Protein AF-A0A377ZTF5-F1 (afdb_monomer)

Radius of gyration: 16.46 Å; Cα contacts (8 Å, |Δi|>4): 216; chains: 1; bounding box: 41×34×43 Å

Organism: Klebsiella pneumoniae (NCBI:txid573)

Sequence (162 aa):
MVTDGEFRRAWWHFDFFDGLQGVERYDAEQGIQFNGVQTKAHGVRVTGKLAFDDHPMLEDFRYLKSISGDAQPKMTIPSPSVLHFRGGRKDIDATVYPDLSDYFDDLATTWRDAIRAFYDAGCRYLQLDDTVWAYLCSDAQRQQVRERGEDPDALARIYGRC

Secondary structure (DSSP, 8-state):
-EE-TTTT-SSTTHHHHTTSEEEEEEE-SSPPEETTEEPP-EEEEEEEEEE--S-THHHHHHHHHHH-TTS-EEEEEE-HHHHHHHHGGGGB-TTT-SSHHHHHHHHHHHHHHHHHHHHHTT-S-EEEE--HHHHHT-HHHHHHHHHTT--HHHHHHHHTT-

InterPro domains:
  IPR038071 UROD/MetE-like superfamily [G3DSA:3.20.20.210] (1-162)
  IPR038071 UROD/MetE-like superfamily [SSF51726] (2-140)

Foldseek 3Di:
DDEPVCPVDPDQAVLQQCQWPQKDKDQAPWADDDPNDTDGRIDIAGRAQTAADPGPVLVVLLVCVVPQPPDQYEEEHAQLLVNCLVCPPVRYDCVRPVDCVSVLVSSLNRVVVVVVSSVVSPHPHYHHDDPVVVLLPDPVSCVVCVVVVHHSVVSVVSSVND

Mean predicted aligned error: 4.91 Å

pLDDT: mean 90.42, std 11.07, range [51.28, 98.56]

Structure (mmCIF, N/CA/C/O backbone):
data_AF-A0A377ZTF5-F1
#
_entry.id   AF-A0A377ZTF5-F1
#
loop_
_atom_site.group_PDB
_atom_site.id
_atom_site.type_symbol
_atom_site.label_atom_id
_atom_site.label_alt_id
_atom_site.label_comp_id
_atom_site.label_asym_id
_atom_site.label_entity_id
_atom_site.label_seq_id
_atom_site.pdbx_PDB_ins_code
_atom_site.Cartn_x
_atom_site.Cartn_y
_atom_site.Cartn_z
_atom_site.occupancy
_atom_site.B_iso_or_equiv
_atom_site.auth_seq_id
_atom_site.auth_comp_id
_atom_site.auth_asym_id
_atom_site.auth_atom_id
_atom_site.pdbx_PDB_model_num
ATOM 1 N N . MET A 1 1 ? -13.243 14.936 13.473 1.00 87.44 1 MET A N 1
ATOM 2 C CA . MET A 1 1 ? -12.331 13.959 12.843 1.00 87.44 1 MET A CA 1
ATOM 3 C C . MET A 1 1 ? -11.002 14.043 13.566 1.00 87.44 1 MET A C 1
ATOM 5 O O . MET A 1 1 ? -10.583 15.159 13.852 1.00 87.44 1 MET A O 1
ATOM 9 N N . VAL A 1 2 ? -10.376 12.906 13.858 1.00 94.94 2 VAL A N 1
ATOM 10 C CA . VAL A 1 2 ? -9.062 12.816 14.516 1.00 94.94 2 VAL A CA 1
ATOM 11 C C . VAL A 1 2 ? -8.179 11.791 13.803 1.00 94.94 2 VAL A C 1
ATOM 13 O O . VAL A 1 2 ? -8.694 10.869 13.174 1.00 94.94 2 VAL A O 1
ATOM 16 N N . THR A 1 3 ? -6.863 11.961 13.883 1.00 94.81 3 THR A N 1
ATOM 17 C CA . THR A 1 3 ? -5.850 11.048 13.327 1.00 94.81 3 THR A CA 1
ATOM 18 C C . THR A 1 3 ? -4.868 10.654 14.420 1.00 94.81 3 THR A C 1
ATOM 20 O O . THR A 1 3 ? -4.701 11.398 15.385 1.00 94.81 3 THR A O 1
ATOM 23 N N . ASP A 1 4 ? -4.149 9.554 14.229 1.00 92.25 4 ASP A N 1
ATOM 24 C CA . ASP A 1 4 ? -2.985 9.208 15.053 1.00 92.25 4 ASP A CA 1
ATOM 25 C C . ASP A 1 4 ? -1.750 10.073 14.740 1.00 92.25 4 ASP A C 1
ATOM 27 O O . ASP A 1 4 ? -0.733 9.923 15.406 1.00 92.25 4 ASP A O 1
ATOM 31 N N . GLY A 1 5 ? -1.835 10.945 13.723 1.00 93.19 5 GLY A N 1
ATOM 32 C CA . GLY A 1 5 ? -0.772 11.853 13.289 1.00 93.19 5 GLY A CA 1
ATOM 33 C C . GLY A 1 5 ? 0.439 11.142 12.685 1.00 93.19 5 GLY A C 1
ATOM 34 O O . GLY A 1 5 ? 1.486 11.767 12.569 1.00 93.19 5 GLY A O 1
ATOM 35 N N . GLU A 1 6 ? 0.310 9.851 12.356 1.00 91.31 6 GLU A N 1
ATOM 36 C CA . GLU A 1 6 ? 1.393 8.982 11.878 1.00 91.31 6 GLU A CA 1
ATOM 37 C C . GLU A 1 6 ? 2.580 8.851 12.853 1.00 91.31 6 GLU A C 1
ATOM 39 O O . GLU A 1 6 ? 3.643 8.358 12.487 1.00 91.31 6 GLU A O 1
ATOM 44 N N . PHE A 1 7 ? 2.402 9.219 14.130 1.00 91.44 7 PHE A N 1
ATOM 45 C CA . PHE A 1 7 ? 3.479 9.276 15.132 1.00 91.44 7 PHE A CA 1
ATOM 46 C C . PHE A 1 7 ? 4.154 7.925 15.432 1.00 91.44 7 PHE A C 1
ATOM 48 O O . PHE A 1 7 ? 5.226 7.895 16.033 1.00 91.44 7 PHE A O 1
ATOM 55 N N . ARG A 1 8 ? 3.533 6.805 15.045 1.00 90.00 8 ARG A N 1
ATOM 56 C CA . ARG A 1 8 ? 4.067 5.442 15.226 1.00 90.00 8 ARG A CA 1
ATOM 57 C C . ARG A 1 8 ? 4.983 4.997 14.085 1.00 90.00 8 ARG A C 1
ATOM 59 O O . ARG A 1 8 ? 5.599 3.942 14.188 1.00 90.00 8 ARG A O 1
ATOM 66 N N . ARG A 1 9 ? 5.051 5.780 13.006 1.00 88.31 9 ARG A N 1
ATOM 67 C CA . ARG A 1 9 ? 5.758 5.441 11.771 1.00 88.31 9 ARG A CA 1
ATOM 68 C C . ARG A 1 9 ? 7.077 6.202 11.705 1.00 88.31 9 ARG A C 1
ATOM 70 O O . ARG A 1 9 ? 7.124 7.409 11.931 1.00 88.31 9 ARG A O 1
ATOM 77 N N . ALA A 1 10 ? 8.150 5.499 11.366 1.00 83.62 10 ALA A N 1
ATOM 78 C CA . ALA A 1 10 ? 9.402 6.115 10.947 1.00 83.62 10 ALA A CA 1
ATOM 79 C C . ALA A 1 10 ? 9.290 6.659 9.512 1.00 83.62 10 ALA A C 1
ATOM 81 O O . ALA A 1 10 ? 9.870 7.699 9.199 1.00 83.62 10 ALA A O 1
ATOM 82 N N . TRP A 1 11 ? 8.532 5.966 8.655 1.00 83.06 11 TRP A N 1
ATOM 83 C CA . TRP A 1 11 ? 8.248 6.331 7.270 1.00 83.06 11 TRP A CA 1
ATOM 84 C C . TRP A 1 11 ? 6.833 5.889 6.888 1.00 83.06 11 TRP A C 1
ATOM 86 O O . TRP A 1 11 ? 6.540 4.695 6.849 1.00 83.06 11 TRP A O 1
ATOM 96 N N . TRP A 1 12 ? 5.977 6.850 6.534 1.00 84.62 12 TRP A N 1
ATOM 97 C CA . TRP A 1 12 ? 4.548 6.630 6.264 1.00 84.62 12 TRP A CA 1
ATOM 98 C C . TRP A 1 12 ? 4.249 5.490 5.277 1.00 84.62 12 TRP A C 1
ATOM 100 O O . TRP A 1 12 ? 3.298 4.737 5.472 1.00 84.62 12 TRP A O 1
ATOM 110 N N . HIS A 1 13 ? 5.069 5.348 4.235 1.00 85.25 13 HIS A N 1
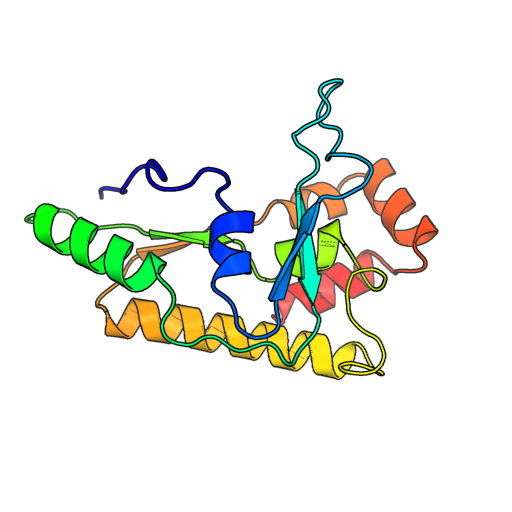ATOM 111 C CA . HIS A 1 13 ? 4.915 4.354 3.176 1.00 85.25 13 HIS A CA 1
ATOM 112 C C . HIS A 1 13 ? 5.699 3.073 3.465 1.00 85.25 13 HIS A C 1
ATOM 114 O O . HIS A 1 13 ? 5.127 1.990 3.404 1.00 85.25 13 HI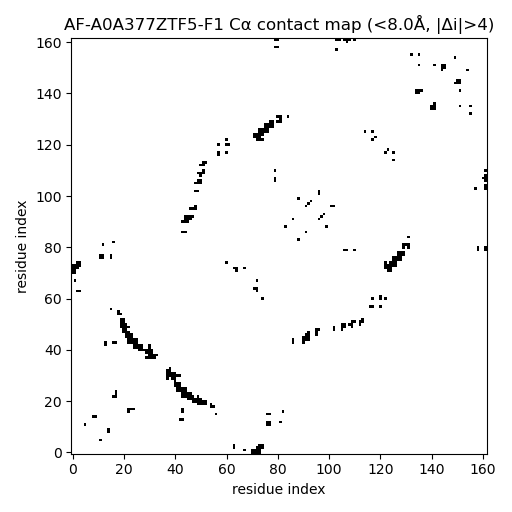S A O 1
ATOM 120 N N . PHE A 1 14 ? 6.985 3.171 3.818 1.00 88.81 14 PHE A N 1
ATOM 121 C CA . PHE A 1 14 ? 7.815 1.986 4.043 1.00 88.81 14 PHE A CA 1
ATOM 122 C C . PHE A 1 14 ? 7.333 1.150 5.227 1.00 88.81 14 PHE A C 1
ATOM 124 O O . PHE A 1 14 ? 7.502 -0.063 5.183 1.00 88.81 14 PHE A O 1
ATOM 131 N N . ASP A 1 15 ? 6.777 1.747 6.287 1.00 89.69 15 ASP A N 1
ATOM 132 C CA . ASP A 1 15 ? 6.206 0.992 7.420 1.00 89.69 15 ASP A CA 1
ATOM 133 C C . ASP A 1 15 ? 4.944 0.229 7.041 1.00 89.69 15 ASP A C 1
ATOM 135 O O . ASP A 1 15 ? 4.692 -0.832 7.598 1.00 89.69 15 ASP A O 1
ATOM 139 N N . PHE A 1 16 ? 4.178 0.726 6.071 1.00 94.94 16 PHE A N 1
ATOM 140 C CA . PHE A 1 16 ? 3.056 -0.028 5.524 1.00 94.94 16 PHE A CA 1
ATOM 141 C C . PHE A 1 16 ? 3.546 -1.144 4.597 1.00 94.94 16 PHE A C 1
ATOM 143 O O . PHE A 1 16 ? 3.112 -2.279 4.697 1.00 94.94 16 PHE A O 1
ATOM 150 N N . PHE A 1 17 ? 4.494 -0.856 3.705 1.00 94.94 17 PHE A N 1
ATOM 151 C CA . PHE A 1 17 ? 4.975 -1.865 2.759 1.00 94.94 17 PHE A CA 1
ATOM 152 C C . PHE A 1 17 ? 5.662 -3.053 3.439 1.00 94.94 17 PHE A C 1
ATOM 154 O O . PHE A 1 17 ? 5.500 -4.173 2.980 1.00 94.94 17 PHE A O 1
ATOM 161 N N . ASP A 1 18 ? 6.376 -2.827 4.539 1.00 92.19 18 ASP A N 1
ATOM 162 C CA . ASP A 1 18 ? 7.038 -3.887 5.318 1.00 92.19 18 ASP A CA 1
ATOM 163 C C . ASP A 1 18 ? 6.068 -4.854 6.002 1.00 92.19 18 ASP A C 1
ATOM 165 O O . ASP A 1 18 ? 6.438 -5.973 6.335 1.00 92.19 18 ASP A O 1
ATOM 169 N N . GLY A 1 19 ? 4.825 -4.425 6.224 1.00 94.44 19 GLY A N 1
ATOM 170 C CA . GLY A 1 19 ? 3.780 -5.284 6.766 1.00 94.44 19 GLY A CA 1
ATOM 171 C C . GLY A 1 19 ? 3.022 -6.076 5.700 1.00 94.44 19 GLY A C 1
ATOM 172 O O . GLY A 1 19 ? 2.084 -6.783 6.055 1.00 94.44 19 GLY A O 1
ATOM 173 N N . LEU A 1 20 ? 3.364 -5.941 4.413 1.00 97.12 20 LEU A N 1
ATOM 174 C CA . LEU A 1 20 ? 2.727 -6.691 3.329 1.00 97.12 20 LEU A CA 1
ATOM 175 C C . LEU A 1 20 ? 3.439 -8.022 3.088 1.00 97.12 20 LEU A C 1
ATOM 177 O O . LEU A 1 20 ? 4.668 -8.101 3.066 1.00 97.12 20 LEU A O 1
ATOM 181 N N . GLN A 1 21 ? 2.661 -9.062 2.793 1.00 97.56 21 GLN A N 1
ATOM 182 C CA . GLN A 1 21 ? 3.220 -10.330 2.338 1.00 97.56 21 GLN A CA 1
ATOM 183 C C . GLN A 1 21 ? 3.913 -10.149 0.984 1.00 97.56 21 GLN A C 1
ATOM 185 O O . GLN A 1 21 ? 3.433 -9.426 0.109 1.00 97.56 21 GLN A O 1
ATOM 190 N N . GLY A 1 22 ? 5.056 -10.814 0.816 1.00 96.56 22 GLY A N 1
ATOM 191 C CA . GLY A 1 22 ? 5.842 -10.757 -0.417 1.00 96.56 22 GLY A CA 1
ATOM 192 C C . GLY A 1 22 ? 6.684 -9.492 -0.593 1.00 96.56 22 GLY A C 1
ATOM 193 O O . GLY A 1 22 ? 7.340 -9.360 -1.627 1.00 96.56 22 GLY A O 1
ATOM 194 N N . VAL A 1 23 ? 6.707 -8.590 0.393 1.00 96.50 23 VAL A N 1
ATOM 195 C CA . VAL A 1 23 ? 7.574 -7.408 0.411 1.00 96.50 23 VAL A CA 1
ATOM 196 C C . VAL A 1 23 ? 8.682 -7.588 1.445 1.00 96.50 23 VAL A C 1
ATOM 198 O O . VAL A 1 23 ? 8.450 -8.051 2.555 1.00 96.50 23 VAL A O 1
ATOM 201 N N . GLU A 1 24 ? 9.902 -7.210 1.080 1.00 94.12 24 GLU A N 1
ATOM 202 C CA . GLU A 1 24 ? 11.070 -7.252 1.953 1.00 94.12 24 GLU A CA 1
ATOM 203 C C . GLU A 1 24 ? 11.748 -5.881 1.976 1.00 94.12 24 GLU A C 1
ATOM 205 O O . GLU A 1 24 ? 12.022 -5.282 0.928 1.00 94.12 24 GLU A O 1
ATOM 210 N N . ARG A 1 25 ? 12.065 -5.390 3.175 1.00 89.88 25 ARG A N 1
ATOM 211 C CA . ARG A 1 25 ? 12.961 -4.246 3.347 1.00 89.88 25 ARG A CA 1
ATOM 212 C C . ARG A 1 25 ? 14.406 -4.625 3.087 1.00 89.88 25 ARG A C 1
ATOM 214 O O . ARG A 1 25 ? 14.880 -5.664 3.532 1.00 89.88 25 ARG A O 1
ATOM 221 N N . TYR A 1 26 ? 15.138 -3.720 2.454 1.00 84.19 26 TYR A N 1
ATOM 222 C CA . TYR A 1 26 ? 16.578 -3.857 2.294 1.00 84.19 26 TYR A CA 1
ATOM 223 C C . TYR A 1 26 ? 17.283 -2.517 2.487 1.00 84.19 26 TYR A C 1
ATOM 225 O O . TYR A 1 26 ? 16.710 -1.445 2.261 1.00 84.19 26 TYR A O 1
ATOM 233 N N . ASP A 1 27 ? 18.550 -2.591 2.883 1.00 77.69 27 ASP A N 1
ATOM 234 C CA . ASP A 1 27 ? 19.436 -1.437 2.890 1.00 77.69 27 ASP A CA 1
ATOM 235 C C . ASP A 1 27 ? 19.945 -1.204 1.463 1.00 77.69 27 ASP A C 1
ATOM 237 O O . ASP A 1 27 ? 20.678 -2.013 0.894 1.00 77.69 27 ASP A O 1
ATOM 241 N N . ALA A 1 28 ? 19.499 -0.115 0.848 1.00 66.44 28 ALA A N 1
ATOM 242 C CA . ALA A 1 28 ? 19.948 0.307 -0.467 1.00 66.44 28 ALA A CA 1
ATOM 243 C C . ALA A 1 28 ? 21.372 0.886 -0.399 1.00 66.44 28 ALA A C 1
ATOM 245 O O . ALA A 1 28 ? 21.800 1.426 0.617 1.00 66.44 28 ALA A O 1
ATOM 246 N N . GLU A 1 29 ? 22.106 0.850 -1.512 1.00 56.69 29 GLU A N 1
ATOM 247 C CA . GLU A 1 29 ? 23.428 1.494 -1.593 1.00 56.69 29 GLU A CA 1
ATOM 248 C C . GLU A 1 29 ? 23.335 3.031 -1.567 1.00 56.69 29 GLU A C 1
ATOM 250 O O . GLU A 1 29 ? 24.286 3.719 -1.195 1.00 56.69 29 GLU A O 1
ATOM 255 N N . GLN A 1 30 ? 22.182 3.588 -1.957 1.00 57.97 30 GLN A N 1
ATOM 256 C CA . GLN A 1 30 ? 21.905 5.023 -1.966 1.00 57.97 30 GLN A CA 1
ATOM 257 C C . GLN A 1 30 ? 20.471 5.292 -1.500 1.00 57.97 30 GLN A C 1
ATOM 259 O O . GLN A 1 30 ? 19.530 4.646 -1.955 1.00 57.97 30 GLN A O 1
ATOM 264 N N . GLY A 1 31 ? 20.289 6.270 -0.610 1.00 59.19 31 GLY A N 1
ATOM 265 C CA . GLY A 1 31 ? 18.957 6.733 -0.220 1.00 59.19 31 GLY A CA 1
ATOM 266 C C . GLY A 1 31 ? 18.294 7.622 -1.267 1.00 59.19 31 GLY A C 1
ATOM 267 O O . GLY A 1 31 ? 18.933 8.102 -2.204 1.00 59.19 31 GLY A O 1
ATOM 268 N N . ILE A 1 32 ? 16.998 7.872 -1.085 1.00 62.44 32 ILE A N 1
ATOM 269 C CA . ILE A 1 32 ? 16.206 8.727 -1.974 1.00 62.44 32 ILE A CA 1
ATOM 270 C C . ILE A 1 32 ? 16.718 10.166 -1.863 1.00 62.44 32 ILE A C 1
ATOM 272 O O . ILE A 1 32 ? 16.801 10.706 -0.755 1.00 62.44 32 ILE A O 1
ATOM 276 N N . GLN A 1 33 ? 17.046 10.774 -3.005 1.00 60.59 33 GLN A N 1
ATOM 277 C CA . GLN A 1 33 ? 17.406 12.187 -3.114 1.00 60.59 33 GLN A CA 1
ATOM 278 C C . GLN A 1 33 ? 16.147 13.053 -3.084 1.00 60.59 33 GLN A C 1
ATOM 280 O O . GLN A 1 33 ? 15.289 12.945 -3.961 1.00 60.59 33 GLN A O 1
ATOM 285 N N . PHE A 1 34 ? 16.044 13.931 -2.090 1.00 54.56 34 PHE A N 1
ATOM 286 C CA . PHE A 1 34 ? 14.943 14.879 -1.964 1.00 54.56 34 PHE A CA 1
ATOM 287 C C . PHE A 1 34 ? 15.504 16.283 -1.723 1.00 54.56 34 PHE A C 1
ATOM 289 O O . PHE A 1 34 ? 16.042 16.564 -0.657 1.00 54.56 34 PHE A O 1
ATOM 296 N N . ASN A 1 35 ? 15.415 17.162 -2.730 1.00 58.00 35 ASN A N 1
ATOM 297 C CA . ASN A 1 35 ? 15.868 18.562 -2.667 1.00 58.00 35 ASN A CA 1
ATOM 298 C C . ASN A 1 35 ? 17.269 18.764 -2.042 1.00 58.00 35 ASN A C 1
ATOM 300 O O . ASN A 1 35 ? 17.465 19.641 -1.205 1.00 58.00 35 ASN A O 1
ATOM 304 N N . GLY A 1 36 ? 18.253 17.952 -2.446 1.00 51.28 36 GLY A N 1
ATOM 305 C CA . GLY A 1 36 ? 19.643 18.071 -1.981 1.00 51.28 36 GLY A CA 1
ATOM 306 C C . GLY A 1 36 ? 19.949 17.376 -0.650 1.00 51.28 36 GLY A C 1
ATOM 307 O O . GLY A 1 36 ? 21.084 17.451 -0.184 1.00 51.28 36 GLY A O 1
ATOM 308 N N . VAL A 1 37 ? 18.977 16.678 -0.054 1.00 56.50 37 VAL A N 1
ATOM 309 C CA . VAL A 1 37 ? 19.179 15.812 1.113 1.00 56.50 37 VAL A CA 1
ATOM 310 C C . VAL A 1 37 ? 19.000 14.356 0.690 1.00 56.50 37 VAL A C 1
ATOM 312 O O . VAL A 1 37 ? 17.955 13.972 0.158 1.00 56.50 37 VAL A O 1
ATOM 315 N N . GLN A 1 38 ? 20.018 13.533 0.947 1.00 54.44 38 GLN A N 1
ATOM 316 C CA . GLN A 1 38 ? 19.932 12.088 0.770 1.00 54.44 38 GLN A CA 1
ATOM 317 C C . GLN A 1 38 ? 19.346 11.464 2.040 1.00 54.44 38 GLN A C 1
ATOM 319 O O . GLN A 1 38 ? 19.881 11.625 3.137 1.00 54.44 38 GLN A O 1
ATOM 324 N N . THR A 1 39 ? 18.214 10.782 1.897 1.00 57.97 39 THR A N 1
ATOM 325 C CA . THR A 1 39 ? 17.563 10.068 3.007 1.00 57.97 39 THR A CA 1
ATOM 326 C C . THR A 1 39 ? 18.360 8.825 3.424 1.00 57.97 39 THR A C 1
ATOM 328 O O . THR A 1 39 ? 19.289 8.413 2.727 1.00 57.97 39 THR A O 1
ATOM 331 N N . LYS A 1 40 ? 18.019 8.209 4.569 1.00 56.94 40 LYS A N 1
ATOM 332 C CA . LYS A 1 40 ? 18.566 6.888 4.926 1.00 56.94 40 LYS A CA 1
ATOM 333 C C . LYS A 1 40 ? 18.264 5.898 3.801 1.00 56.94 40 LYS A C 1
ATOM 335 O O . LYS A 1 40 ? 17.167 5.912 3.244 1.00 56.94 40 LYS A O 1
ATOM 340 N N . ALA A 1 41 ? 19.236 5.057 3.473 1.00 64.12 41 ALA A N 1
ATOM 341 C CA . ALA A 1 41 ? 19.160 4.154 2.339 1.00 64.12 41 ALA A CA 1
ATOM 342 C C . ALA A 1 41 ? 18.339 2.901 2.672 1.00 64.12 41 ALA A C 1
ATOM 344 O O . ALA A 1 41 ? 18.869 1.806 2.720 1.00 64.12 41 ALA A O 1
ATOM 345 N N . HIS A 1 42 ? 17.044 3.068 2.933 1.00 73.25 42 HIS A N 1
ATOM 346 C CA . HIS A 1 42 ? 16.115 1.950 3.074 1.00 73.25 42 HIS A CA 1
ATOM 347 C C . HIS A 1 42 ? 15.195 1.914 1.856 1.00 73.25 42 HIS A C 1
ATOM 349 O O . HIS A 1 42 ? 14.648 2.943 1.446 1.00 73.25 42 HIS A O 1
ATOM 355 N N . GLY A 1 43 ? 15.057 0.731 1.270 1.00 83.50 43 GLY A N 1
ATOM 356 C CA . GLY A 1 43 ? 14.143 0.437 0.177 1.00 83.50 43 GLY A CA 1
ATOM 357 C C . GLY A 1 43 ? 13.250 -0.747 0.522 1.00 83.50 43 GLY A C 1
ATOM 358 O O . GLY A 1 43 ? 13.442 -1.424 1.531 1.00 83.50 43 GLY A O 1
ATOM 359 N N . VAL A 1 44 ? 12.268 -0.992 -0.338 1.00 91.00 44 VAL A N 1
ATOM 360 C CA . VAL A 1 44 ? 11.469 -2.216 -0.318 1.00 91.00 44 VAL A CA 1
ATOM 361 C C . VAL A 1 44 ? 11.544 -2.865 -1.687 1.00 91.00 44 VAL A C 1
ATOM 363 O O . VAL A 1 44 ? 11.602 -2.166 -2.698 1.00 91.00 44 VAL A O 1
ATOM 366 N N . ARG A 1 45 ? 11.556 -4.191 -1.710 1.00 94.25 45 ARG A N 1
ATOM 367 C CA . ARG A 1 45 ? 11.510 -4.999 -2.926 1.00 94.25 45 ARG A CA 1
ATOM 368 C C . ARG A 1 45 ? 10.460 -6.088 -2.776 1.00 94.25 45 ARG A C 1
ATOM 370 O O . ARG A 1 45 ? 10.161 -6.516 -1.666 1.00 94.25 45 ARG A O 1
ATOM 377 N N . VAL A 1 46 ? 9.911 -6.536 -3.891 1.00 97.06 46 VAL A N 1
ATOM 378 C CA . VAL A 1 46 ? 8.887 -7.576 -3.949 1.00 97.06 46 VAL A CA 1
ATOM 379 C C . VAL A 1 46 ? 9.574 -8.896 -4.270 1.00 97.06 46 VAL A C 1
ATOM 381 O O . VAL A 1 46 ? 10.056 -9.088 -5.384 1.00 97.06 46 VAL A O 1
ATOM 384 N N . THR A 1 47 ? 9.649 -9.782 -3.282 1.00 97.19 47 THR A N 1
ATOM 385 C CA . THR A 1 47 ? 10.328 -11.090 -3.346 1.00 97.19 47 THR A CA 1
ATOM 386 C C . THR A 1 47 ? 9.361 -12.267 -3.249 1.00 97.19 47 THR A C 1
ATOM 388 O O . THR A 1 47 ? 9.776 -13.421 -3.317 1.00 97.19 47 THR A O 1
ATOM 391 N N . GLY A 1 48 ? 8.063 -11.992 -3.120 1.00 97.88 48 GLY A N 1
ATOM 392 C CA . GLY A 1 48 ? 7.001 -12.990 -3.093 1.00 97.88 48 GLY A CA 1
ATOM 393 C C . GLY A 1 48 ? 5.686 -12.437 -3.634 1.00 97.88 48 GLY A C 1
ATOM 394 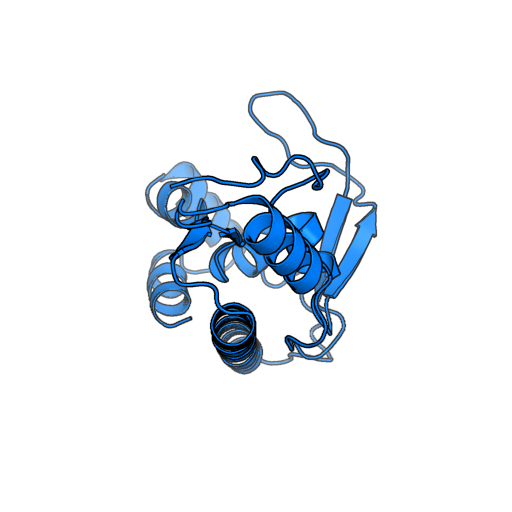O O . GLY A 1 48 ? 5.600 -11.274 -4.030 1.00 97.88 48 GLY A O 1
ATOM 395 N N . LYS A 1 49 ? 4.661 -13.292 -3.681 1.00 98.19 49 LYS A N 1
ATOM 396 C CA . LYS A 1 49 ? 3.317 -12.884 -4.099 1.00 98.19 49 LYS A CA 1
ATOM 397 C C . LYS A 1 49 ? 2.744 -11.871 -3.108 1.00 98.19 49 LYS A C 1
ATOM 399 O O . LYS A 1 49 ? 2.759 -12.128 -1.906 1.00 98.19 49 LYS A O 1
ATOM 404 N N . LEU A 1 50 ? 2.259 -10.743 -3.624 1.00 98.38 50 LEU A N 1
ATOM 405 C CA . LEU A 1 50 ? 1.652 -9.692 -2.818 1.00 98.38 50 LEU A CA 1
ATOM 406 C C . LEU A 1 50 ? 0.330 -10.173 -2.224 1.00 98.38 50 LEU A C 1
ATOM 408 O O . LEU A 1 50 ? -0.527 -10.693 -2.939 1.00 98.38 50 LEU A O 1
ATOM 412 N N . ALA A 1 51 ? 0.169 -9.969 -0.922 1.00 98.12 51 ALA A N 1
ATOM 413 C CA . ALA A 1 51 ? -1.098 -10.148 -0.232 1.00 98.12 51 ALA A CA 1
ATOM 414 C C . ALA A 1 51 ? -1.159 -9.259 1.015 1.00 98.12 51 ALA A C 1
ATOM 416 O O . ALA A 1 51 ? -0.133 -8.833 1.553 1.00 98.12 51 ALA A O 1
ATOM 417 N N . PHE A 1 52 ? -2.379 -8.994 1.478 1.00 98.31 52 PHE A N 1
ATOM 418 C CA . PHE A 1 52 ? -2.634 -8.304 2.736 1.00 98.31 52 PHE A CA 1
ATOM 419 C C . PHE A 1 52 ? -3.222 -9.287 3.750 1.00 98.31 52 PHE A C 1
ATOM 421 O O . PHE A 1 52 ? -4.193 -9.981 3.447 1.00 98.31 52 PHE A O 1
ATOM 428 N N . ASP A 1 53 ? -2.658 -9.330 4.953 1.00 93.06 53 ASP A N 1
ATOM 429 C CA . ASP A 1 53 ? -3.093 -10.203 6.042 1.00 93.06 53 ASP A CA 1
ATOM 430 C C . ASP A 1 53 ? -3.159 -9.450 7.390 1.00 93.06 53 ASP A C 1
ATOM 432 O O . ASP A 1 53 ? -3.787 -8.390 7.472 1.00 93.06 53 ASP A O 1
ATOM 436 N N . ASP A 1 54 ? -2.593 -10.002 8.471 1.00 91.62 54 ASP A N 1
ATOM 437 C CA . ASP A 1 54 ? -2.590 -9.390 9.802 1.00 91.62 54 ASP A CA 1
ATOM 438 C C . ASP A 1 54 ? -1.558 -8.254 9.900 1.00 91.62 54 ASP A C 1
ATOM 440 O O . ASP A 1 54 ? -0.502 -8.358 10.526 1.00 91.62 54 ASP A O 1
ATOM 444 N N . HIS A 1 55 ? -1.872 -7.145 9.234 1.00 97.19 55 HIS A N 1
ATOM 445 C CA . HIS A 1 55 ? -0.994 -5.989 9.158 1.00 97.19 55 HIS A CA 1
ATOM 446 C C . HIS A 1 55 ? -0.978 -5.196 10.487 1.00 97.19 55 HIS A C 1
ATOM 448 O O . HIS A 1 55 ? -2.048 -4.794 10.961 1.00 97.19 55 HIS A O 1
ATOM 454 N N . PRO A 1 56 ? 0.196 -4.820 11.045 1.00 95.69 56 PRO A N 1
ATOM 455 C CA . PRO A 1 56 ? 0.304 -4.123 12.338 1.00 95.69 56 PRO A CA 1
ATOM 456 C C . PRO A 1 56 ? -0.542 -2.845 12.458 1.00 95.69 56 PRO A C 1
ATOM 458 O O . PRO A 1 56 ? -1.134 -2.566 13.499 1.00 95.69 56 PRO A O 1
ATOM 461 N N . MET A 1 57 ? -0.674 -2.090 11.364 1.00 96.94 57 MET A N 1
ATOM 462 C CA . MET A 1 57 ? -1.501 -0.875 11.335 1.00 96.94 57 MET A CA 1
ATOM 463 C C . MET A 1 57 ? -3.004 -1.105 11.582 1.00 96.94 57 MET A C 1
ATOM 465 O O . MET A 1 57 ? -3.719 -0.143 11.873 1.00 96.94 57 MET A O 1
ATOM 469 N N . LEU A 1 58 ? -3.509 -2.342 11.504 1.00 98.12 58 LEU A N 1
ATOM 470 C CA . LEU A 1 58 ? -4.868 -2.654 11.957 1.00 98.12 58 LEU A CA 1
ATOM 471 C C . LEU A 1 58 ? -5.000 -2.441 13.469 1.00 98.12 58 LEU A C 1
ATOM 473 O O . LEU A 1 58 ? -5.987 -1.854 13.915 1.00 98.12 58 LEU A O 1
ATOM 477 N N . GLU A 1 59 ? -3.999 -2.851 14.251 1.00 97.56 59 GLU A N 1
ATOM 478 C CA . GLU A 1 59 ? -3.958 -2.605 15.696 1.00 97.56 59 GLU A CA 1
ATOM 479 C C . GLU A 1 59 ? -3.757 -1.123 16.012 1.00 97.56 59 GLU A C 1
ATOM 481 O O . GLU A 1 59 ? -4.436 -0.589 16.892 1.00 97.56 59 GLU A O 1
ATOM 486 N N . ASP A 1 60 ? -2.930 -0.413 15.238 1.00 97.06 60 ASP A N 1
ATOM 487 C CA . ASP A 1 60 ? -2.792 1.042 15.379 1.00 97.06 60 ASP A CA 1
ATOM 488 C C . ASP A 1 60 ? -4.139 1.754 15.181 1.00 97.06 60 ASP A C 1
ATOM 490 O O . ASP A 1 60 ? -4.511 2.641 15.958 1.00 97.06 60 ASP A O 1
ATOM 494 N N . PHE A 1 61 ? -4.919 1.326 14.180 1.00 98.06 61 PHE A N 1
ATOM 495 C CA . PHE A 1 61 ? -6.264 1.845 13.957 1.00 98.06 61 PHE A CA 1
ATOM 496 C C . PHE A 1 61 ? -7.226 1.481 15.094 1.00 98.06 61 PHE A C 1
ATOM 498 O O . PHE A 1 61 ? -7.959 2.351 15.574 1.00 98.06 61 PHE A O 1
ATOM 505 N N . ARG A 1 62 ? -7.242 0.216 15.540 1.00 98.12 62 ARG A N 1
ATOM 506 C CA . ARG A 1 62 ? -8.087 -0.236 16.661 1.00 98.12 62 ARG A CA 1
ATOM 507 C C . ARG A 1 62 ? -7.787 0.576 17.921 1.00 98.12 62 ARG A C 1
ATOM 509 O O . ARG A 1 62 ? -8.721 1.043 18.576 1.00 98.12 62 ARG A O 1
ATOM 516 N N . TYR A 1 63 ? -6.511 0.832 18.203 1.00 97.94 63 TYR A N 1
ATOM 517 C CA . TYR A 1 63 ? -6.088 1.689 19.302 1.00 97.94 63 TYR A CA 1
ATOM 518 C C . TYR A 1 63 ? -6.586 3.128 19.132 1.00 97.94 63 TYR A C 1
ATOM 520 O O . TYR A 1 63 ? -7.250 3.638 20.036 1.00 97.94 63 TYR A O 1
ATOM 528 N N . LEU A 1 64 ? -6.344 3.769 17.979 1.00 97.75 64 LEU A N 1
ATOM 529 C CA . LEU A 1 64 ? -6.825 5.130 17.703 1.00 97.75 64 LEU A CA 1
ATOM 530 C C . LEU A 1 64 ? -8.337 5.226 17.924 1.00 97.75 64 LEU A C 1
ATOM 532 O O . LEU A 1 64 ? -8.811 6.113 18.634 1.00 97.75 64 LEU A O 1
ATOM 536 N N . LYS A 1 65 ? -9.097 4.288 17.356 1.00 97.88 65 LYS A N 1
ATOM 537 C CA . LYS A 1 65 ? -10.549 4.212 17.517 1.00 97.88 65 LYS A CA 1
ATOM 538 C C . LYS A 1 65 ? -10.947 4.102 18.989 1.00 97.88 65 LYS A C 1
ATOM 540 O O . LYS A 1 65 ? -11.863 4.805 19.404 1.00 97.88 65 LYS A O 1
ATOM 545 N N . SER A 1 66 ? -10.252 3.281 19.780 1.00 97.94 66 SER A N 1
ATOM 546 C CA . SER A 1 66 ? -10.569 3.081 21.202 1.00 97.94 66 SER A CA 1
ATOM 547 C C . SER A 1 66 ? -10.443 4.355 22.046 1.00 97.94 66 SER A C 1
ATOM 549 O O . SER A 1 66 ? -11.177 4.521 23.016 1.00 97.94 66 SER A O 1
ATOM 551 N N . ILE A 1 67 ? -9.559 5.277 21.648 1.00 97.56 67 ILE A N 1
ATOM 552 C CA . ILE A 1 67 ? -9.316 6.542 22.355 1.00 97.56 67 ILE A CA 1
ATOM 553 C C . ILE A 1 67 ? -10.002 7.753 21.704 1.00 97.56 67 ILE A C 1
ATOM 555 O O . ILE A 1 67 ? -9.855 8.870 22.191 1.00 97.56 67 ILE A O 1
ATOM 559 N N . SER A 1 68 ? -10.736 7.564 20.600 1.00 96.69 68 SER A N 1
ATOM 560 C CA . SER A 1 68 ? -11.304 8.673 19.811 1.00 96.69 68 SER A CA 1
ATOM 561 C C . SER A 1 68 ? -12.609 9.254 20.375 1.00 96.69 68 SER A C 1
ATOM 563 O O . SER A 1 68 ? -13.048 10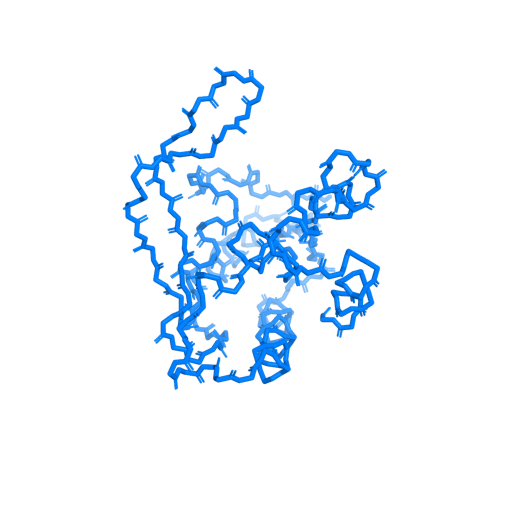.309 19.912 1.00 96.69 68 SER A O 1
ATOM 565 N N . GLY A 1 69 ? -13.234 8.603 21.364 1.00 95.50 69 GLY A N 1
ATOM 566 C CA . GLY A 1 69 ? -14.544 9.009 21.886 1.00 95.50 69 GLY A CA 1
ATOM 567 C C . GLY A 1 69 ? -15.587 9.106 20.765 1.00 95.50 69 GLY A C 1
ATOM 568 O O . GLY A 1 69 ? -15.710 8.190 19.955 1.00 95.50 69 GLY A O 1
ATOM 569 N N . ASP A 1 70 ? -16.285 10.241 20.682 1.00 95.88 70 ASP A N 1
ATOM 570 C CA . ASP A 1 70 ? -17.296 10.505 19.644 1.00 95.88 70 ASP A CA 1
ATOM 571 C C . ASP A 1 70 ? -16.706 11.033 18.321 1.00 95.88 70 ASP A C 1
ATOM 573 O O . ASP A 1 70 ? -17.425 11.235 17.337 1.00 95.88 70 ASP A O 1
ATOM 577 N N . ALA A 1 71 ? -15.398 11.303 18.262 1.00 97.56 71 ALA A N 1
ATOM 578 C CA . ALA A 1 71 ? -14.774 11.801 17.045 1.00 97.56 71 ALA A CA 1
ATOM 579 C C . ALA A 1 71 ? -14.552 10.667 16.033 1.00 97.56 71 ALA A C 1
ATOM 581 O O . ALA A 1 71 ? -14.050 9.604 16.376 1.00 97.56 71 ALA A O 1
ATOM 582 N N . GLN A 1 72 ? -14.835 10.920 14.749 1.00 97.62 72 GLN A N 1
ATOM 583 C CA . GLN A 1 72 ? -14.518 9.977 13.668 1.00 97.62 72 GLN A CA 1
ATOM 584 C C . GLN A 1 72 ? -12.990 9.794 13.531 1.00 97.62 72 GLN A C 1
ATOM 586 O O . GLN A 1 72 ? -12.324 10.765 13.133 1.00 97.62 72 GLN A O 1
ATOM 591 N N . PRO A 1 73 ? -12.432 8.594 13.794 1.00 98.06 73 PRO A N 1
ATOM 592 C CA . PRO A 1 73 ? -11.032 8.311 13.513 1.00 98.06 73 PRO A CA 1
ATOM 593 C C . PRO A 1 73 ? -10.811 8.209 12.001 1.00 98.06 73 PRO A C 1
ATOM 595 O O . PRO A 1 73 ? -11.617 7.598 11.286 1.00 98.06 73 PRO A O 1
ATOM 598 N N . LYS A 1 74 ? -9.713 8.803 11.533 1.00 98.06 74 LYS A N 1
ATOM 599 C CA . LYS A 1 74 ? -9.191 8.687 10.170 1.00 98.06 74 LYS A CA 1
ATOM 600 C C . LYS A 1 74 ? -7.852 7.951 10.199 1.00 98.06 74 LYS A C 1
ATOM 602 O O . LYS A 1 74 ? -6.985 8.314 10.990 1.00 98.06 74 LYS A O 1
ATOM 607 N N . MET A 1 75 ? -7.691 6.976 9.306 1.00 97.88 75 MET A N 1
ATOM 608 C CA . MET A 1 75 ? -6.421 6.293 9.038 1.00 97.88 75 MET A CA 1
ATOM 609 C C . MET A 1 75 ? -5.901 6.675 7.648 1.00 97.88 75 MET A C 1
ATOM 611 O O . MET A 1 75 ? -6.698 6.894 6.733 1.00 97.88 75 MET A O 1
ATOM 615 N N . THR A 1 76 ? -4.582 6.756 7.490 1.00 97.19 76 THR A N 1
ATOM 616 C CA . THR A 1 76 ? -3.905 6.990 6.206 1.00 97.19 76 THR A CA 1
ATOM 617 C C . THR A 1 76 ? -3.028 5.789 5.860 1.00 97.19 76 THR A C 1
ATOM 619 O O . THR A 1 76 ? -2.363 5.235 6.740 1.00 97.19 76 THR A O 1
ATOM 622 N N . ILE A 1 77 ? -3.035 5.364 4.599 1.00 97.38 77 ILE A N 1
ATOM 623 C CA . ILE A 1 77 ? -2.119 4.352 4.052 1.00 97.38 77 ILE A CA 1
ATOM 624 C C . ILE A 1 77 ? -1.624 4.822 2.677 1.00 97.38 77 ILE A C 1
ATOM 626 O O . ILE A 1 77 ? -2.325 5.591 2.014 1.00 97.38 77 ILE A O 1
ATOM 630 N N . PRO A 1 78 ? -0.445 4.386 2.206 1.00 96.31 78 PRO A N 1
ATOM 631 C CA . PRO A 1 78 ? -0.023 4.678 0.844 1.00 96.31 78 PRO A CA 1
ATOM 632 C C . PRO A 1 78 ? -0.986 4.108 -0.194 1.00 96.31 78 PRO A C 1
ATOM 634 O O . PRO A 1 78 ? -1.574 3.045 -0.015 1.00 96.31 78 PRO A O 1
ATOM 637 N N . SER A 1 79 ? -1.114 4.814 -1.310 1.00 95.69 79 SER A N 1
ATOM 638 C CA . SER A 1 79 ? -1.733 4.296 -2.532 1.00 95.69 79 SER A CA 1
ATOM 639 C C . SER A 1 79 ? -0.892 3.168 -3.159 1.00 95.69 79 SER A C 1
ATOM 641 O O . SER A 1 79 ? 0.333 3.142 -2.986 1.00 95.69 79 SER A O 1
ATOM 643 N N . PRO A 1 80 ? -1.516 2.252 -3.928 1.00 95.75 80 PRO A N 1
ATOM 644 C CA . PRO A 1 80 ? -0.813 1.126 -4.555 1.00 95.75 80 PRO A CA 1
ATOM 645 C C . PRO A 1 80 ? 0.270 1.582 -5.538 1.00 95.75 80 PRO A C 1
ATOM 647 O O . PRO A 1 80 ? 1.335 0.971 -5.636 1.00 95.75 80 PRO A O 1
ATOM 650 N N . SER A 1 81 ? 0.037 2.705 -6.222 1.00 94.94 81 SER A N 1
ATOM 651 C CA . SER A 1 81 ? 0.971 3.294 -7.185 1.00 94.94 81 SER A CA 1
ATOM 652 C C . SER A 1 81 ? 2.349 3.571 -6.570 1.00 94.94 81 SER A C 1
ATOM 654 O O . SER A 1 81 ? 3.366 3.421 -7.247 1.00 94.94 81 SER A O 1
ATOM 656 N N . VAL A 1 82 ? 2.407 3.934 -5.284 1.00 94.50 82 VAL A N 1
ATOM 657 C CA . VAL A 1 82 ? 3.644 4.327 -4.596 1.00 94.50 82 VAL A CA 1
ATOM 658 C C . VAL A 1 82 ? 4.594 3.143 -4.421 1.00 94.50 82 VAL A C 1
ATOM 660 O O . VAL A 1 82 ? 5.808 3.349 -4.507 1.00 94.50 82 VAL A O 1
ATOM 663 N N . LEU A 1 83 ? 4.068 1.925 -4.225 1.00 94.88 83 LEU A N 1
ATOM 664 C CA . LEU A 1 83 ? 4.887 0.714 -4.106 1.00 94.88 83 LEU A CA 1
ATOM 665 C C . LEU A 1 83 ? 5.616 0.425 -5.423 1.00 94.88 83 LEU A C 1
ATOM 667 O O . LEU A 1 83 ? 6.828 0.223 -5.428 1.00 94.88 83 LEU A O 1
ATOM 671 N N . HIS A 1 84 ? 4.899 0.487 -6.548 1.00 94.38 84 HIS A N 1
ATOM 672 C CA . HIS A 1 84 ? 5.490 0.242 -7.861 1.00 94.38 84 HIS A CA 1
ATOM 673 C C . HIS A 1 84 ? 6.355 1.411 -8.346 1.00 94.38 84 HIS A C 1
ATOM 675 O O . HIS A 1 84 ? 7.464 1.201 -8.818 1.00 94.38 84 HIS A O 1
ATOM 681 N N . PHE A 1 85 ? 5.894 2.661 -8.254 1.00 90.38 85 PHE A N 1
ATOM 682 C CA . PHE A 1 85 ? 6.504 3.775 -8.990 1.00 90.38 85 PHE A CA 1
ATOM 683 C C . PHE A 1 85 ? 7.970 4.035 -8.618 1.00 90.38 85 PHE A C 1
ATOM 685 O O . PHE A 1 85 ? 8.790 4.286 -9.507 1.00 90.38 85 PHE A O 1
ATOM 692 N N . ARG A 1 86 ? 8.318 3.960 -7.325 1.00 80.19 86 ARG A N 1
ATOM 693 C CA . ARG A 1 86 ? 9.676 4.276 -6.847 1.00 80.19 86 ARG A CA 1
ATOM 694 C C . ARG A 1 86 ? 10.706 3.242 -7.292 1.00 80.19 86 ARG A C 1
ATOM 696 O O . ARG A 1 86 ? 11.774 3.627 -7.768 1.00 80.19 86 ARG A O 1
ATOM 703 N N . GLY A 1 87 ? 10.372 1.960 -7.174 1.00 80.75 87 GLY A N 1
ATOM 704 C CA . GLY A 1 87 ? 11.264 0.876 -7.567 1.00 80.75 87 GLY A CA 1
ATOM 705 C C . GLY A 1 87 ? 11.160 0.511 -9.042 1.00 80.75 87 GLY A C 1
ATOM 706 O O . GLY A 1 87 ? 12.163 0.390 -9.739 1.00 80.75 87 GLY A O 1
ATOM 707 N N . GLY A 1 88 ? 9.943 0.444 -9.568 1.00 89.06 88 GLY A N 1
ATOM 708 C CA . GLY A 1 88 ? 9.636 -0.089 -10.890 1.00 89.06 88 GLY A CA 1
ATOM 709 C C . GLY A 1 88 ? 10.004 -1.567 -10.993 1.00 89.06 88 GLY A C 1
ATOM 710 O O . GLY A 1 88 ? 10.216 -2.252 -9.991 1.00 89.06 88 GLY A O 1
ATOM 711 N N . ARG A 1 89 ? 10.155 -2.054 -12.228 1.00 91.19 89 ARG A N 1
ATOM 712 C CA . ARG A 1 89 ? 10.447 -3.468 -12.504 1.00 91.19 89 ARG A CA 1
ATOM 713 C C . ARG A 1 89 ? 11.673 -4.029 -11.771 1.00 91.19 89 ARG A C 1
ATOM 715 O O . ARG A 1 89 ? 11.671 -5.202 -11.422 1.00 91.19 89 ARG A O 1
ATOM 722 N N . LYS A 1 90 ? 12.718 -3.226 -11.551 1.00 90.62 90 LYS A N 1
ATOM 723 C CA . LYS A 1 90 ? 13.980 -3.685 -10.936 1.00 90.62 90 LYS A CA 1
ATOM 724 C C . LYS A 1 90 ? 13.819 -4.192 -9.498 1.00 90.62 90 LYS A C 1
ATOM 726 O O . LYS A 1 90 ? 14.599 -5.039 -9.082 1.00 90.62 90 LYS A O 1
ATOM 731 N N . ASP A 1 91 ? 12.812 -3.702 -8.778 1.00 92.50 91 ASP A N 1
ATOM 732 C CA . ASP A 1 91 ? 12.584 -4.043 -7.372 1.00 92.50 91 ASP A CA 1
ATOM 733 C C . ASP A 1 91 ? 11.484 -5.109 -7.235 1.00 92.50 91 ASP A C 1
ATOM 735 O O . ASP A 1 91 ? 10.952 -5.317 -6.150 1.00 92.50 91 ASP A O 1
ATOM 739 N N . ILE A 1 92 ? 11.136 -5.791 -8.332 1.00 95.81 92 ILE A N 1
ATOM 740 C CA . ILE A 1 92 ? 10.167 -6.889 -8.371 1.00 95.81 92 ILE A CA 1
ATOM 741 C C . ILE A 1 92 ? 10.872 -8.130 -8.909 1.00 95.81 92 ILE A C 1
ATOM 743 O O . ILE A 1 92 ? 11.356 -8.132 -10.043 1.00 95.81 92 ILE A O 1
ATOM 747 N N . ASP A 1 93 ? 10.905 -9.195 -8.111 1.00 96.75 93 ASP A N 1
ATOM 748 C CA . ASP A 1 93 ? 11.527 -10.457 -8.492 1.00 96.75 93 ASP A CA 1
ATOM 749 C C . ASP A 1 93 ? 10.847 -11.046 -9.740 1.00 96.75 93 ASP A C 1
ATOM 751 O O . ASP A 1 93 ? 9.665 -11.407 -9.745 1.00 96.75 93 ASP A O 1
ATOM 755 N N . ALA A 1 94 ? 11.622 -11.151 -10.820 1.00 97.12 94 ALA A N 1
ATOM 756 C CA . ALA A 1 94 ? 11.152 -11.647 -12.104 1.00 97.12 94 ALA A CA 1
ATOM 757 C C . ALA A 1 94 ? 10.815 -13.145 -12.103 1.00 97.12 94 ALA A C 1
ATOM 759 O O . ALA A 1 94 ? 10.134 -13.607 -13.014 1.00 97.12 94 ALA A O 1
ATOM 760 N N . THR A 1 95 ? 11.275 -13.903 -11.106 1.00 97.69 95 THR A N 1
ATOM 761 C CA . THR A 1 95 ? 10.916 -15.316 -10.929 1.00 97.69 95 THR A CA 1
ATOM 762 C C . THR A 1 95 ? 9.538 -15.481 -10.288 1.00 97.69 95 THR A C 1
ATOM 764 O O . THR A 1 95 ? 8.837 -16.445 -10.589 1.00 97.69 95 THR A O 1
ATOM 767 N N . VAL A 1 96 ? 9.121 -14.516 -9.462 1.00 97.88 96 VAL A N 1
ATOM 768 C CA . VAL A 1 96 ? 7.796 -14.472 -8.822 1.00 97.88 96 VAL A CA 1
ATOM 769 C C . VAL A 1 96 ? 6.759 -13.864 -9.757 1.00 97.88 96 VAL A C 1
ATOM 771 O O . VAL A 1 96 ? 5.648 -14.380 -9.891 1.00 97.88 96 VAL A O 1
ATOM 774 N N . TYR A 1 97 ? 7.138 -12.772 -10.419 1.00 97.94 97 TYR A N 1
ATOM 775 C CA . TYR A 1 97 ? 6.311 -12.062 -11.384 1.00 97.94 97 TYR A CA 1
ATOM 776 C C . TYR A 1 97 ? 7.041 -11.966 -12.720 1.00 97.94 97 TYR A C 1
ATOM 778 O O . TYR A 1 97 ? 7.654 -10.935 -12.994 1.00 97.94 97 TYR A O 1
ATOM 786 N N . PRO A 1 98 ? 7.024 -13.002 -13.574 1.00 96.81 98 PRO A N 1
ATOM 787 C CA . PRO A 1 98 ? 7.602 -12.908 -14.914 1.00 96.81 98 PRO A CA 1
ATOM 788 C C . PRO A 1 98 ? 6.908 -11.838 -15.763 1.00 96.81 98 PRO A C 1
ATOM 790 O O . PRO A 1 98 ? 7.580 -11.081 -16.465 1.00 96.81 98 PRO A O 1
ATOM 793 N N . ASP A 1 99 ? 5.584 -11.743 -15.629 1.00 95.25 99 ASP A N 1
ATOM 794 C CA . ASP A 1 99 ? 4.733 -10.718 -16.227 1.00 95.25 99 ASP A CA 1
ATOM 795 C C . ASP A 1 99 ? 4.299 -9.703 -15.155 1.00 95.25 99 ASP A C 1
ATOM 797 O O . ASP A 1 99 ? 3.915 -10.068 -14.042 1.00 95.25 99 ASP A O 1
ATOM 801 N N . LEU A 1 100 ? 4.382 -8.411 -15.479 1.00 94.38 100 LEU A N 1
ATOM 802 C CA . LEU A 1 100 ? 3.950 -7.345 -14.5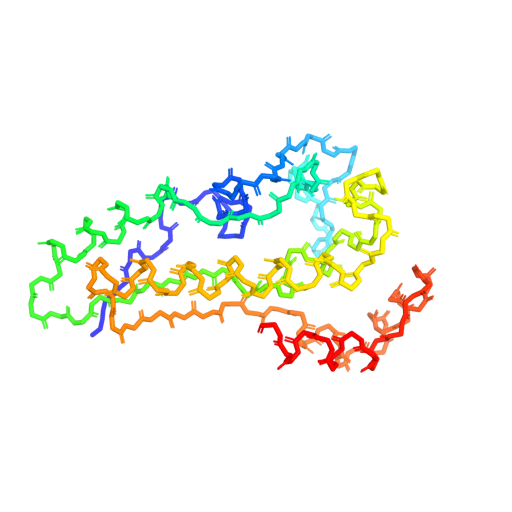75 1.00 94.38 100 LEU A CA 1
ATOM 803 C C . LEU A 1 100 ? 2.427 -7.203 -14.502 1.00 94.38 100 LEU A C 1
ATOM 805 O O . LEU A 1 100 ? 1.937 -6.607 -13.550 1.00 94.38 100 LEU A O 1
ATOM 809 N N . SER A 1 101 ? 1.672 -7.726 -15.468 1.00 95.19 101 SER A N 1
ATOM 810 C CA . SER A 1 101 ? 0.207 -7.745 -15.382 1.00 95.19 101 SER A CA 1
ATOM 811 C C . SER A 1 101 ? -0.264 -8.511 -14.143 1.00 95.19 101 SER A C 1
ATOM 813 O O . SER A 1 101 ? -1.006 -7.943 -13.345 1.00 95.19 101 SER A O 1
ATOM 815 N N . ASP A 1 102 ? 0.289 -9.702 -13.898 1.00 97.19 102 ASP A N 1
ATOM 816 C CA . ASP A 1 102 ? 0.037 -10.485 -12.681 1.00 97.19 102 ASP A CA 1
ATOM 817 C C . ASP A 1 102 ? 0.421 -9.716 -11.405 1.00 97.19 102 ASP A C 1
ATOM 819 O O . ASP A 1 102 ? -0.258 -9.805 -10.384 1.00 97.19 102 ASP A O 1
ATOM 823 N N . TYR A 1 103 ? 1.511 -8.941 -11.451 1.00 97.75 103 TYR A N 1
ATOM 824 C CA . TYR A 1 103 ? 1.913 -8.079 -10.336 1.00 97.75 103 TYR A CA 1
ATOM 825 C C . TYR A 1 103 ? 0.863 -7.005 -10.048 1.00 97.75 103 TYR A C 1
ATOM 827 O O . TYR A 1 103 ? 0.501 -6.802 -8.892 1.00 97.75 103 TYR A O 1
ATOM 835 N N . PHE A 1 104 ? 0.365 -6.319 -11.079 1.00 97.44 104 PHE A N 1
ATOM 836 C CA . PHE A 1 104 ? -0.642 -5.274 -10.903 1.00 97.44 104 PHE A CA 1
ATOM 837 C C . PHE A 1 104 ? -1.995 -5.835 -10.449 1.00 97.44 104 PHE A C 1
ATOM 839 O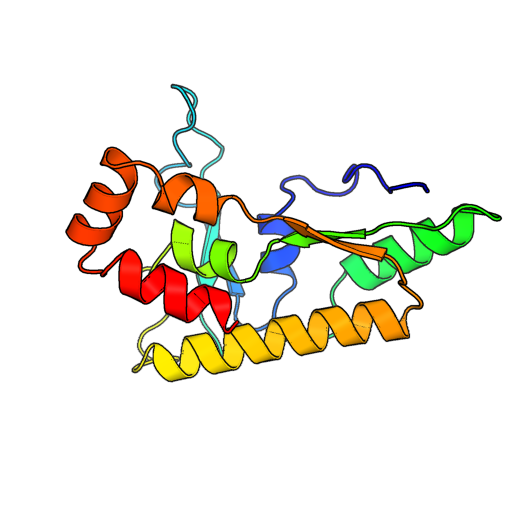 O . PHE A 1 104 ? -2.679 -5.183 -9.659 1.00 97.44 104 PHE A O 1
ATOM 846 N N . ASP A 1 105 ? -2.361 -7.043 -10.879 1.00 97.56 105 ASP A N 1
ATOM 847 C CA . ASP A 1 105 ? -3.576 -7.721 -10.418 1.00 97.56 105 ASP A CA 1
ATOM 848 C C . ASP A 1 105 ? -3.494 -8.095 -8.928 1.00 97.56 105 ASP A C 1
ATOM 850 O O . ASP A 1 105 ? -4.439 -7.843 -8.164 1.00 97.56 105 ASP A O 1
ATOM 854 N N . ASP A 1 106 ? -2.349 -8.623 -8.485 1.00 98.31 106 ASP A N 1
ATOM 855 C CA . ASP A 1 106 ? -2.099 -8.925 -7.072 1.00 98.31 106 ASP A CA 1
ATOM 856 C C . ASP A 1 106 ? -1.976 -7.639 -6.233 1.00 98.31 106 ASP A C 1
ATOM 858 O O . ASP A 1 106 ? -2.489 -7.580 -5.114 1.00 98.31 106 ASP A O 1
ATOM 862 N N . LEU A 1 107 ? -1.375 -6.575 -6.778 1.00 97.94 107 LEU A N 1
ATOM 863 C CA . LEU A 1 107 ? -1.289 -5.254 -6.145 1.00 97.94 107 LEU A CA 1
ATOM 864 C C . LEU A 1 107 ? -2.687 -4.674 -5.887 1.00 97.94 107 LEU A C 1
ATOM 866 O O . LEU A 1 107 ? -2.997 -4.261 -4.769 1.00 97.94 107 LEU A O 1
ATOM 870 N N . ALA A 1 108 ? -3.555 -4.693 -6.900 1.00 97.81 108 ALA A N 1
ATOM 871 C CA . ALA A 1 108 ? -4.932 -4.229 -6.775 1.00 97.81 108 ALA A CA 1
ATOM 872 C C . ALA A 1 108 ? -5.722 -5.077 -5.761 1.00 97.81 108 ALA A C 1
ATOM 874 O O . ALA A 1 108 ? -6.495 -4.552 -4.958 1.00 97.81 108 ALA A O 1
ATOM 875 N N . THR A 1 109 ? -5.524 -6.399 -5.765 1.00 98.38 109 THR A N 1
ATOM 876 C CA . THR A 1 109 ? -6.166 -7.307 -4.799 1.00 98.38 109 THR A CA 1
ATOM 877 C C . THR A 1 109 ? -5.708 -7.023 -3.372 1.00 98.38 109 THR A C 1
ATOM 879 O O . THR A 1 109 ? -6.548 -6.817 -2.501 1.00 98.38 109 THR A O 1
ATOM 882 N N . THR A 1 110 ? -4.400 -6.884 -3.161 1.00 98.50 110 THR A N 1
ATOM 883 C CA . THR A 1 110 ? -3.790 -6.544 -1.868 1.00 98.50 110 THR A CA 1
ATOM 884 C C . THR A 1 110 ? -4.390 -5.266 -1.281 1.00 98.50 110 THR A C 1
ATOM 886 O O . THR A 1 110 ? -4.755 -5.235 -0.107 1.00 98.50 110 THR A O 1
ATOM 889 N N . TRP A 1 111 ? -4.570 -4.214 -2.088 1.00 98.19 111 TRP A N 1
ATOM 890 C CA . TRP A 1 111 ? -5.174 -2.967 -1.606 1.00 98.19 111 TRP A CA 1
ATOM 891 C C . TRP A 1 111 ? -6.679 -3.074 -1.353 1.00 98.19 111 TRP A C 1
ATOM 893 O O . TRP A 1 111 ? -7.170 -2.494 -0.382 1.00 98.19 111 TRP A O 1
ATOM 903 N N . ARG A 1 112 ? -7.422 -3.837 -2.165 1.00 98.12 112 ARG A N 1
ATOM 904 C CA . ARG A 1 112 ? -8.836 -4.138 -1.880 1.00 98.12 112 ARG A CA 1
ATOM 905 C C . ARG A 1 112 ? -8.992 -4.861 -0.543 1.00 98.12 112 ARG A C 1
ATOM 907 O O . ARG A 1 112 ? -9.868 -4.491 0.241 1.00 98.12 112 ARG A O 1
ATOM 914 N N . ASP A 1 113 ? -8.131 -5.836 -0.272 1.00 98.56 113 ASP A N 1
ATOM 915 C CA . ASP A 1 113 ? -8.136 -6.595 0.977 1.00 98.56 113 ASP A CA 1
ATOM 916 C C . ASP A 1 113 ? -7.722 -5.723 2.166 1.00 98.56 113 ASP A C 1
ATOM 918 O O . ASP A 1 113 ? -8.392 -5.756 3.198 1.00 98.56 113 ASP A O 1
ATOM 922 N N . ALA A 1 114 ? -6.727 -4.845 2.000 1.00 98.44 114 ALA A N 1
ATOM 923 C CA . ALA A 1 114 ? -6.357 -3.850 3.007 1.00 98.44 114 ALA A CA 1
ATOM 924 C C . ALA A 1 114 ? -7.540 -2.941 3.377 1.00 98.44 114 ALA A C 1
ATOM 926 O O . ALA A 1 114 ? -7.889 -2.796 4.552 1.00 98.44 114 ALA A O 1
ATOM 927 N N . ILE A 1 115 ? -8.201 -2.351 2.373 1.00 98.44 115 ILE A N 1
ATOM 928 C CA . ILE A 1 115 ? -9.371 -1.482 2.568 1.00 98.44 115 ILE A CA 1
ATOM 929 C C . ILE A 1 115 ? -10.480 -2.243 3.301 1.00 98.44 115 ILE A C 1
ATOM 931 O O . ILE A 1 115 ? -11.077 -1.711 4.243 1.00 98.44 115 ILE A O 1
ATOM 935 N N . ARG A 1 116 ? -10.739 -3.493 2.899 1.00 98.50 116 ARG A N 1
ATOM 936 C CA . ARG A 1 116 ? -11.730 -4.354 3.546 1.00 98.50 116 ARG A CA 1
ATOM 937 C C . ARG A 1 116 ? -11.365 -4.650 4.999 1.00 98.50 116 ARG A C 1
ATOM 939 O O . ARG A 1 116 ? -12.214 -4.478 5.866 1.00 98.50 116 ARG A O 1
ATOM 946 N N . ALA A 1 117 ? -10.119 -5.005 5.290 1.00 98.56 117 ALA A N 1
ATOM 947 C CA . ALA A 1 117 ? -9.663 -5.289 6.646 1.00 98.56 117 ALA A CA 1
ATOM 948 C C . ALA A 1 117 ? -9.782 -4.064 7.570 1.00 98.56 117 ALA A C 1
ATOM 950 O O . ALA A 1 117 ? -10.272 -4.176 8.697 1.00 98.56 117 ALA A O 1
ATOM 951 N N . PHE A 1 118 ? -9.425 -2.867 7.088 1.00 98.56 118 PHE A N 1
ATOM 952 C CA . PHE A 1 118 ? -9.660 -1.627 7.836 1.00 98.56 118 PHE A CA 1
ATOM 953 C C . PHE A 1 118 ? -11.155 -1.361 8.040 1.00 98.56 118 PHE A C 1
ATOM 955 O O . PHE A 1 118 ? -11.562 -0.948 9.131 1.00 98.56 118 PHE A O 1
ATOM 962 N N . TYR A 1 119 ? -11.989 -1.607 7.028 1.00 98.44 119 TYR A N 1
ATOM 963 C CA . TYR A 1 119 ? -13.440 -1.488 7.156 1.00 98.44 119 TYR A CA 1
ATOM 964 C C . TYR A 1 119 ? -14.002 -2.446 8.216 1.00 98.44 119 TYR A C 1
ATOM 966 O O . TYR A 1 119 ? -14.811 -2.020 9.051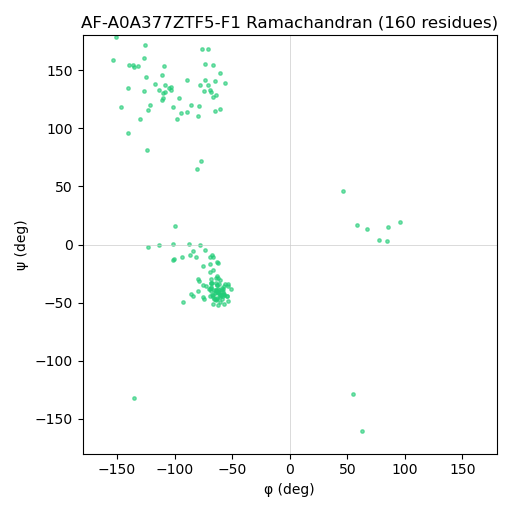 1.00 98.44 119 TYR A O 1
ATOM 974 N N . ASP A 1 120 ? -13.536 -3.693 8.232 1.00 98.31 120 ASP A N 1
ATOM 975 C CA . ASP A 1 120 ? -13.938 -4.734 9.181 1.00 98.31 120 ASP A CA 1
ATOM 976 C C . ASP A 1 120 ? -13.456 -4.413 10.610 1.00 98.31 120 ASP A C 1
ATOM 978 O O . ASP A 1 120 ? -14.188 -4.621 11.577 1.00 98.31 120 ASP A O 1
ATOM 982 N N . ALA A 1 121 ? -12.298 -3.756 10.765 1.00 98.06 121 ALA A N 1
ATOM 983 C CA . ALA A 1 121 ? -11.861 -3.162 12.039 1.00 98.06 121 ALA A CA 1
ATOM 984 C C . ALA A 1 121 ? -12.728 -1.953 12.483 1.00 98.06 121 ALA A C 1
ATOM 986 O O . ALA A 1 121 ? -12.644 -1.452 13.614 1.00 98.06 121 ALA A O 1
ATOM 987 N N . GLY A 1 122 ? -13.616 -1.479 11.608 1.00 97.88 122 GLY A N 1
ATOM 988 C CA . GLY A 1 122 ? -14.559 -0.391 11.850 1.00 97.88 122 GLY A CA 1
ATOM 989 C C . GLY A 1 122 ? -14.077 0.977 11.377 1.00 97.88 122 GLY A C 1
ATOM 990 O O . GLY A 1 122 ? -14.605 1.990 11.837 1.00 97.88 122 GLY A O 1
ATOM 991 N N . CYS A 1 123 ? -13.091 1.032 10.482 1.00 98.25 123 CYS A N 1
ATOM 992 C CA . CYS A 1 123 ? -12.696 2.266 9.819 1.00 98.25 123 CYS A CA 1
ATOM 993 C C . CYS A 1 123 ? -13.793 2.722 8.859 1.00 98.25 123 CYS A C 1
ATOM 995 O O . CYS A 1 123 ? -14.352 1.936 8.091 1.00 98.25 123 CYS A O 1
ATOM 997 N N . ARG A 1 124 ? -14.139 4.007 8.931 1.00 97.88 124 ARG A N 1
ATOM 998 C CA . ARG A 1 124 ? -15.111 4.654 8.033 1.00 97.88 124 ARG A CA 1
ATOM 999 C C . ARG A 1 124 ? -14.522 5.858 7.303 1.00 97.88 124 ARG A C 1
ATOM 1001 O O . ARG A 1 124 ? -15.197 6.452 6.473 1.00 97.88 124 ARG A O 1
ATOM 1008 N N . TYR A 1 125 ? -13.263 6.180 7.588 1.00 98.06 125 TYR A N 1
ATOM 1009 C CA . TYR A 1 125 ? -12.488 7.185 6.880 1.00 98.06 125 TYR A CA 1
ATOM 1010 C C . TYR A 1 125 ? -11.059 6.661 6.716 1.00 98.06 125 TYR A C 1
ATOM 1012 O O . TYR A 1 125 ? -10.222 6.809 7.606 1.00 98.06 125 TYR A O 1
ATOM 1020 N N . LEU A 1 126 ? -10.795 6.067 5.554 1.00 98.25 126 LEU A N 1
ATOM 1021 C CA . LEU A 1 126 ? -9.467 5.646 5.122 1.00 98.25 126 LEU A CA 1
ATOM 1022 C C . LEU A 1 126 ? -9.013 6.553 3.974 1.00 98.25 126 LEU A C 1
ATOM 1024 O O . LEU A 1 126 ? -9.740 6.722 2.997 1.00 98.25 126 LEU A O 1
ATOM 1028 N N . GLN A 1 127 ? -7.844 7.165 4.114 1.00 98.00 127 GLN A N 1
ATOM 1029 C CA . GLN A 1 127 ? -7.224 8.012 3.097 1.00 98.00 127 GLN A CA 1
ATOM 1030 C C . GLN A 1 127 ? -6.098 7.234 2.409 1.00 98.00 127 GLN A C 1
ATOM 1032 O O . GLN A 1 127 ? -5.307 6.580 3.089 1.00 98.00 127 GLN A O 1
ATOM 1037 N N . LEU A 1 128 ? -6.033 7.325 1.078 1.00 97.00 128 LEU A N 1
ATOM 1038 C CA . LEU A 1 128 ? -4.923 6.806 0.284 1.00 97.00 128 LEU A CA 1
ATOM 1039 C C . LEU A 1 128 ? -4.002 7.958 -0.107 1.00 97.00 128 LEU A C 1
ATOM 1041 O O . LEU A 1 128 ? -4.422 8.875 -0.814 1.00 97.00 128 LEU A O 1
ATOM 1045 N N . ASP A 1 129 ? -2.754 7.893 0.337 1.00 95.00 129 ASP A N 1
ATOM 1046 C CA . ASP A 1 129 ? -1.758 8.915 0.042 1.00 95.00 129 ASP A CA 1
ATOM 1047 C C . ASP A 1 129 ? -1.026 8.578 -1.257 1.00 95.00 129 ASP A C 1
ATOM 1049 O O . ASP A 1 129 ? -0.315 7.573 -1.367 1.00 95.00 129 ASP A O 1
ATOM 1053 N N . ASP A 1 130 ? -1.215 9.420 -2.271 1.00 92.44 130 ASP A N 1
ATOM 1054 C CA . ASP A 1 130 ? -0.620 9.248 -3.593 1.00 92.44 130 ASP A CA 1
ATOM 1055 C C . ASP A 1 130 ? 0.212 10.471 -3.976 1.00 92.44 130 ASP A C 1
ATOM 1057 O O . ASP A 1 130 ? -0.290 11.583 -4.136 1.00 92.44 130 ASP A O 1
ATOM 1061 N N . THR A 1 131 ? 1.517 10.247 -4.119 1.00 89.94 131 THR A N 1
ATOM 1062 C CA . THR A 1 131 ? 2.463 11.266 -4.597 1.00 89.94 131 THR A CA 1
ATOM 1063 C C . THR A 1 131 ? 2.817 11.078 -6.071 1.00 89.94 131 THR A C 1
ATOM 1065 O O . THR A 1 131 ? 3.378 11.983 -6.683 1.00 89.94 131 THR A O 1
ATOM 1068 N N . VAL A 1 132 ? 2.462 9.934 -6.660 1.00 89.94 132 VAL A N 1
ATOM 1069 C CA . VAL A 1 132 ? 2.838 9.505 -8.011 1.00 89.94 132 VAL A CA 1
ATOM 1070 C C . VAL A 1 132 ? 2.147 10.344 -9.077 1.00 89.94 132 VAL A C 1
ATOM 1072 O O . VAL A 1 132 ? 2.789 10.732 -10.052 1.00 89.94 132 VAL A O 1
ATOM 1075 N N . TRP A 1 133 ? 0.881 10.715 -8.881 1.00 87.75 133 TRP A N 1
ATOM 1076 C CA . TRP A 1 133 ? 0.162 11.547 -9.857 1.00 87.75 133 TRP A CA 1
ATOM 1077 C C . TRP A 1 133 ? 0.844 12.889 -10.125 1.00 87.75 133 TRP A C 1
ATOM 1079 O O . TRP A 1 133 ? 0.917 13.319 -11.274 1.00 87.75 133 TRP A O 1
ATOM 1089 N N . ALA A 1 134 ? 1.406 13.526 -9.095 1.00 86.12 134 ALA A N 1
ATOM 1090 C CA . ALA A 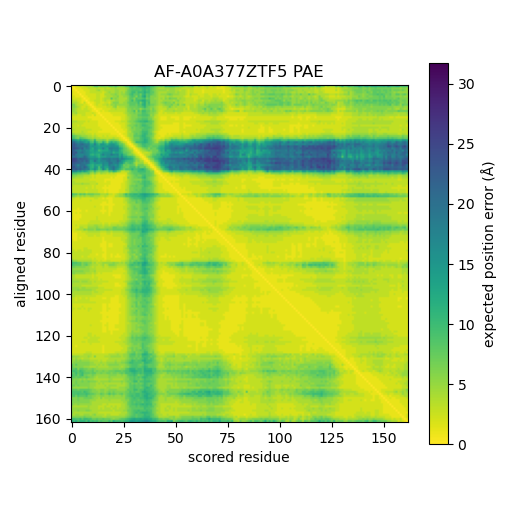1 134 ? 2.150 14.770 -9.270 1.00 86.12 134 ALA A CA 1
ATOM 1091 C C . ALA A 1 134 ? 3.417 14.560 -10.121 1.00 86.12 134 ALA A C 1
ATOM 1093 O O . ALA A 1 134 ? 3.727 15.386 -10.981 1.00 86.12 134 ALA A O 1
ATOM 1094 N N . TYR A 1 135 ? 4.114 13.433 -9.936 1.00 84.44 135 TYR A N 1
ATOM 1095 C CA . TYR A 1 135 ? 5.271 13.065 -10.757 1.00 84.44 135 TYR A CA 1
ATOM 1096 C C . TYR A 1 135 ? 4.881 12.836 -12.223 1.00 84.44 135 TYR A C 1
ATOM 1098 O O . TYR A 1 135 ? 5.584 13.292 -13.123 1.00 84.44 135 TYR A O 1
ATOM 1106 N N . LEU A 1 136 ? 3.728 12.215 -12.479 1.00 87.00 136 LEU A N 1
ATOM 1107 C CA . LEU A 1 136 ? 3.229 11.965 -13.836 1.00 87.00 136 LEU A CA 1
ATOM 1108 C C . LEU A 1 136 ? 2.799 13.235 -14.593 1.00 87.00 136 LEU A C 1
ATOM 1110 O O . LEU A 1 136 ? 2.615 13.167 -15.811 1.00 87.00 136 LEU A O 1
ATOM 1114 N N . CYS A 1 137 ? 2.701 14.381 -13.910 1.00 86.38 137 CYS A N 1
ATOM 1115 C CA . CYS A 1 137 ? 2.454 15.700 -14.500 1.00 86.38 137 CYS A CA 1
ATOM 1116 C C . CYS A 1 137 ? 3.737 16.500 -14.801 1.00 86.38 137 CYS A C 1
ATOM 1118 O O . CYS A 1 137 ? 3.660 17.535 -15.455 1.00 86.38 137 CYS A O 1
ATOM 1120 N N . SER A 1 138 ? 4.907 16.063 -14.322 1.00 89.75 138 SER A N 1
ATOM 1121 C CA . SER A 1 138 ? 6.182 16.766 -14.521 1.00 89.75 138 SER A CA 1
ATOM 1122 C C . SER A 1 138 ? 6.952 16.191 -15.706 1.00 89.75 138 SER A C 1
ATOM 1124 O O . SER A 1 138 ? 7.242 14.997 -15.733 1.00 89.75 138 SER A O 1
ATOM 1126 N N . ASP A 1 139 ? 7.350 17.032 -16.662 1.00 90.00 139 ASP A N 1
ATOM 1127 C CA . ASP A 1 139 ? 8.091 16.590 -17.853 1.00 90.00 139 ASP A CA 1
ATOM 1128 C C . ASP A 1 139 ? 9.406 15.885 -17.506 1.00 90.00 139 ASP A C 1
ATOM 1130 O O . ASP A 1 139 ? 9.710 14.835 -18.073 1.00 90.00 139 ASP A O 1
ATOM 1134 N N . ALA A 1 140 ? 10.145 16.403 -16.520 1.00 88.75 140 ALA A N 1
ATOM 1135 C CA . ALA A 1 140 ? 11.400 15.805 -16.066 1.00 88.75 140 ALA A CA 1
ATOM 1136 C C . ALA A 1 140 ? 11.190 14.393 -15.497 1.00 88.75 140 ALA A C 1
ATOM 1138 O O . ALA A 1 140 ? 11.989 13.488 -15.721 1.00 88.75 140 ALA A O 1
ATOM 1139 N N . GLN A 1 141 ? 10.092 14.187 -14.777 1.00 86.62 141 GLN A N 1
ATOM 1140 C CA . GLN A 1 141 ? 9.777 12.913 -14.131 1.00 86.62 141 GLN A CA 1
ATOM 1141 C C . GLN A 1 141 ? 9.187 11.916 -15.128 1.00 86.62 141 GLN A C 1
ATOM 1143 O O . GLN A 1 141 ? 9.591 10.757 -15.163 1.00 86.62 141 GLN A O 1
ATOM 1148 N N . ARG A 1 142 ? 8.325 12.385 -16.036 1.00 91.00 142 ARG A N 1
ATOM 1149 C CA . ARG A 1 142 ? 7.872 11.612 -17.201 1.00 91.00 142 ARG A CA 1
ATOM 1150 C C . ARG A 1 142 ? 9.051 11.164 -18.066 1.00 91.00 142 ARG A C 1
ATOM 1152 O O . ARG A 1 142 ? 9.010 10.070 -18.617 1.00 91.00 142 ARG A O 1
ATOM 1159 N N . GLN A 1 143 ? 10.098 11.980 -18.194 1.00 90.25 143 GLN A N 1
ATOM 1160 C CA . GLN A 1 143 ? 11.319 11.588 -18.893 1.00 90.25 143 GLN A CA 1
ATOM 1161 C C . GLN A 1 143 ? 12.077 10.471 -18.157 1.00 90.25 143 GLN A C 1
ATOM 1163 O O . GLN A 1 143 ? 12.406 9.477 -18.795 1.00 90.25 143 GLN A O 1
ATOM 1168 N N . GLN A 1 144 ? 12.257 10.559 -16.835 1.00 87.12 144 GLN A N 1
ATOM 1169 C CA . GLN A 1 144 ? 12.888 9.488 -16.042 1.00 87.12 144 GLN A CA 1
ATOM 1170 C C . GLN A 1 144 ? 12.141 8.148 -16.154 1.00 87.12 144 GLN A C 1
ATOM 1172 O O . GLN A 1 144 ? 12.761 7.094 -16.268 1.00 87.12 144 GLN A O 1
ATOM 1177 N N . VAL A 1 145 ? 10.804 8.181 -16.179 1.00 88.56 145 VAL A N 1
ATOM 1178 C CA . VAL A 1 145 ? 9.971 6.985 -16.410 1.00 88.56 145 VAL A CA 1
ATOM 1179 C C . VAL A 1 145 ? 10.272 6.356 -17.777 1.00 88.56 145 VAL A C 1
ATOM 1181 O O . VAL A 1 145 ? 10.478 5.146 -17.866 1.00 88.56 145 VAL A O 1
ATOM 1184 N N . ARG A 1 146 ? 10.375 7.173 -18.834 1.00 90.50 146 ARG A N 1
ATOM 1185 C CA . ARG A 1 146 ? 10.733 6.696 -20.183 1.00 90.50 146 ARG A CA 1
ATOM 1186 C C . ARG A 1 146 ? 12.152 6.145 -20.251 1.00 90.50 146 ARG A C 1
ATOM 1188 O O . ARG A 1 146 ? 12.375 5.135 -20.908 1.00 90.50 146 ARG A O 1
ATOM 1195 N N . GLU A 1 147 ? 13.100 6.773 -19.561 1.00 88.75 147 GLU A N 1
ATOM 1196 C CA . GLU A 1 147 ? 14.487 6.298 -19.458 1.00 88.75 147 GLU A CA 1
ATOM 1197 C C . GLU A 1 147 ? 14.581 4.942 -18.739 1.00 88.75 147 GLU A C 1
ATOM 1199 O O . GLU A 1 147 ? 15.450 4.135 -19.065 1.00 88.75 147 GLU A O 1
ATOM 1204 N N . ARG A 1 148 ? 13.640 4.641 -17.832 1.00 84.12 148 ARG A N 1
ATOM 1205 C CA . ARG A 1 148 ? 13.476 3.316 -17.209 1.00 84.12 148 ARG A CA 1
ATOM 1206 C C . ARG A 1 148 ? 12.776 2.290 -18.119 1.00 84.12 148 ARG A C 1
ATOM 1208 O O . ARG A 1 148 ? 12.621 1.137 -17.728 1.00 84.12 148 ARG A O 1
ATOM 1215 N N . GLY A 1 149 ? 12.384 2.683 -19.332 1.00 86.00 149 GLY A N 1
ATOM 1216 C CA . GLY A 1 149 ? 11.737 1.817 -20.319 1.00 86.00 149 GLY A CA 1
ATOM 1217 C C . GLY A 1 149 ? 10.221 1.690 -20.157 1.00 86.00 149 GLY A C 1
ATOM 1218 O O . GLY A 1 149 ? 9.625 0.786 -20.736 1.00 86.00 149 GLY A O 1
ATOM 1219 N N . GLU A 1 150 ? 9.589 2.575 -19.385 1.00 88.38 150 GLU A N 1
ATOM 1220 C CA . GLU A 1 150 ? 8.149 2.544 -19.126 1.00 88.38 150 GLU A CA 1
ATOM 1221 C C . GLU A 1 150 ? 7.414 3.695 -19.828 1.00 88.38 1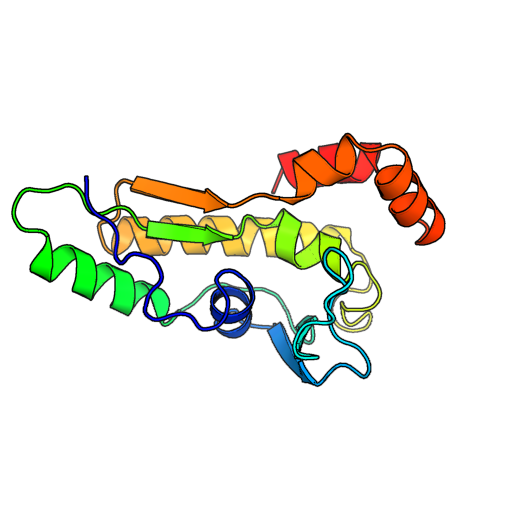50 GLU A C 1
ATOM 1223 O O . GLU A 1 150 ? 7.971 4.766 -20.077 1.00 88.38 150 GLU A O 1
ATOM 1228 N N . ASP A 1 151 ? 6.130 3.494 -20.130 1.00 91.31 151 ASP A N 1
ATOM 1229 C CA . ASP A 1 151 ? 5.264 4.546 -20.668 1.00 91.31 151 ASP A CA 1
ATOM 1230 C C . ASP A 1 151 ? 4.497 5.238 -19.520 1.00 91.31 151 ASP A C 1
ATOM 1232 O O . ASP A 1 151 ? 3.630 4.607 -18.904 1.00 91.31 151 ASP A O 1
ATOM 1236 N N . PRO A 1 152 ? 4.757 6.531 -19.229 1.00 90.88 152 PRO A N 1
ATOM 1237 C CA . PRO A 1 152 ? 4.067 7.254 -18.161 1.00 90.88 152 PRO A CA 1
ATOM 1238 C C . PRO A 1 152 ? 2.545 7.334 -18.363 1.00 90.88 152 PRO A C 1
ATOM 1240 O O . PRO A 1 152 ? 1.805 7.343 -17.379 1.00 90.88 152 PRO A O 1
ATOM 1243 N N . ASP A 1 153 ? 2.056 7.348 -19.607 1.00 92.62 153 ASP A N 1
ATOM 1244 C CA . ASP A 1 153 ? 0.618 7.406 -19.885 1.00 92.62 153 ASP A CA 1
ATOM 1245 C C . ASP A 1 153 ? -0.040 6.028 -19.722 1.00 92.62 153 ASP A C 1
ATOM 1247 O O . ASP A 1 153 ? -1.195 5.926 -19.299 1.00 92.62 153 ASP A O 1
ATOM 1251 N N . ALA A 1 154 ? 0.693 4.947 -20.007 1.00 92.38 154 ALA A N 1
ATOM 1252 C CA . ALA A 1 154 ? 0.257 3.594 -19.673 1.00 92.38 154 ALA A CA 1
ATOM 1253 C C . ALA A 1 154 ? 0.227 3.370 -18.157 1.00 92.38 154 ALA A C 1
ATOM 1255 O O . ALA A 1 154 ? -0.765 2.842 -17.653 1.00 92.38 154 ALA A O 1
ATOM 1256 N N . LEU A 1 155 ? 1.250 3.824 -17.426 1.00 91.94 155 LEU A N 1
ATOM 1257 C CA . LEU A 1 155 ? 1.298 3.729 -15.965 1.00 91.94 155 LEU A CA 1
ATOM 1258 C C . LEU A 1 155 ? 0.137 4.476 -15.306 1.00 91.94 155 LEU A C 1
ATOM 1260 O O . LEU A 1 155 ? -0.517 3.910 -14.436 1.00 91.94 155 LEU A O 1
ATOM 1264 N N . ALA A 1 156 ? -0.196 5.685 -15.771 1.00 91.62 156 ALA A N 1
ATOM 1265 C CA . ALA A 1 156 ? -1.374 6.413 -15.295 1.00 91.62 156 ALA A CA 1
ATOM 1266 C C . ALA A 1 156 ? -2.664 5.578 -15.428 1.00 91.62 156 ALA A C 1
ATOM 1268 O O . ALA A 1 156 ? -3.464 5.497 -14.496 1.00 91.62 156 ALA A O 1
ATOM 1269 N N . ARG A 1 157 ? -2.857 4.901 -16.570 1.00 93.25 157 ARG A N 1
ATOM 1270 C CA . ARG A 1 157 ? -4.016 4.016 -16.789 1.00 93.25 157 ARG A CA 1
ATOM 1271 C C . ARG A 1 157 ? -3.979 2.759 -15.921 1.00 93.25 157 ARG A C 1
ATOM 1273 O O . ARG A 1 157 ? -5.031 2.308 -15.482 1.00 93.25 157 ARG A O 1
ATOM 1280 N N . ILE A 1 158 ? -2.804 2.172 -15.703 1.00 93.38 158 ILE A N 1
ATOM 1281 C CA . ILE A 1 158 ? -2.641 0.986 -14.852 1.00 93.38 158 ILE A CA 1
ATOM 1282 C C . ILE A 1 158 ? -2.956 1.340 -13.398 1.00 93.38 158 ILE A C 1
ATOM 1284 O O . ILE A 1 158 ? -3.816 0.697 -12.802 1.00 93.38 158 ILE A O 1
ATOM 1288 N N . TYR A 1 159 ? -2.342 2.397 -12.862 1.00 92.44 159 TYR A N 1
ATOM 1289 C CA . TYR A 1 159 ? -2.556 2.827 -11.480 1.00 92.44 159 TYR A CA 1
ATOM 1290 C C . TYR A 1 159 ? -3.995 3.258 -11.215 1.00 92.44 159 TYR A C 1
ATOM 1292 O O . TYR A 1 159 ? -4.514 2.971 -10.148 1.00 92.44 159 TYR A O 1
ATOM 1300 N N . GLY A 1 160 ? -4.673 3.876 -12.187 1.00 88.44 160 GLY A N 1
ATOM 1301 C CA . GLY A 1 160 ? -6.091 4.223 -12.053 1.00 88.44 160 GLY A CA 1
ATOM 1302 C C . GLY A 1 160 ? -7.048 3.022 -11.981 1.00 88.44 160 GLY A C 1
ATOM 1303 O O . GLY A 1 160 ? -8.229 3.218 -11.705 1.00 88.44 160 GLY A O 1
ATOM 1304 N N . ARG A 1 161 ? -6.574 1.799 -12.257 1.00 88.69 161 ARG A N 1
ATOM 1305 C CA . ARG A 1 161 ? -7.348 0.549 -12.126 1.00 88.69 161 ARG A CA 1
ATOM 1306 C C . ARG A 1 161 ? -7.018 -0.238 -10.855 1.00 88.69 161 ARG A C 1
ATOM 1308 O O . ARG A 1 161 ? -7.739 -1.194 -10.566 1.00 88.69 161 ARG A O 1
ATOM 1315 N N . CYS A 1 162 ? -5.930 0.121 -10.172 1.00 80.50 162 CYS A N 1
ATOM 1316 C CA . CYS A 1 162 ? -5.454 -0.553 -8.967 1.00 80.50 162 CYS A CA 1
ATOM 1317 C C . CYS A 1 162 ? -6.184 -0.051 -7.720 1.00 80.50 162 CYS A C 1
ATOM 1319 O O . CYS A 1 162 ? -6.494 1.160 -7.660 1.00 80.50 162 CYS A O 1
#

Nearest PDB structures (foldseek):
  5x8j-assembly1_B  TM=3.622E-01  e=4.830E+00  Thermus thermophilus HB8
  5x8k-assembly1_A  TM=3.867E-01  e=7.977E+00  Thermus thermophilus HB8

Solvent-accessible surface area (backbone atoms only — not comparable to full-atom values): 9311 Å² total; per-residue (Å²): 110,46,64,74,78,62,74,90,48,96,40,76,50,62,59,52,47,58,48,28,45,28,38,42,73,43,79,43,99,65,32,61,77,51,96,92,42,71,44,75,30,68,46,67,30,32,78,41,72,54,36,55,73,96,34,68,66,55,56,55,47,48,52,45,49,73,74,36,75,93,42,53,48,41,51,78,41,58,29,74,51,58,70,46,67,80,51,41,73,85,33,40,40,55,89,76,39,75,49,65,67,63,46,50,54,31,46,29,48,22,50,53,45,44,55,48,52,41,40,74,73,65,50,85,38,77,45,70,52,71,70,54,68,64,42,68,72,33,69,73,47,36,47,53,37,43,76,73,74,43,57,55,71,57,48,54,58,52,48,74,72,78